Protein AF-A0A832C5Q1-F1 (afdb_monomer_lite)

Radius of gyration: 22.76 Å; chains: 1; bounding box: 58×42×55 Å

Secondary structure (DSSP, 8-state):
--S------PPPP-SS-TT-SS--EEEEE-HHHHHHHHHHHHT--GGGSGGG----EEEEE--TTSSS----GGGT-SEETTEEPPPGGGS-GGGSSS-------TTSPTT----HHHHHH-

Sequence (122 aa):
MGRYRLVDLSVNIVDNPPGSFIQSKITYITHEESARTRGKAWQVSENVFPEGRFAAEEILVVSTHAGTHMDAPWHYGPFSEGKPAKTIDQIPLEWRYGDGVVLDFTHKQAGEVILKEEVEAA

Foldseek 3Di:
DDDDDDDDPWDDQDAQDPPDPWGKHKDKQFQQNCLVVVCVVVVHDLVVDVVSGDDIDIDMDGDQPTTDHDDFQVNVHLDDPNHGTDDPVRDDVVVVDDDDDDQDPVVDDPPDDDDPVSVVVD

Structure (mmCIF, N/CA/C/O backbone):
data_AF-A0A832C5Q1-F1
#
_entry.id   AF-A0A832C5Q1-F1
#
loop_
_atom_site.group_PDB
_atom_site.id
_atom_site.type_symbol
_atom_site.label_atom_id
_atom_site.label_alt_id
_atom_site.label_comp_id
_atom_site.label_asym_id
_atom_site.label_entity_id
_atom_site.label_seq_id
_atom_site.pdbx_PDB_ins_code
_atom_site.Cartn_x
_atom_site.Cartn_y
_atom_site.Cartn_z
_atom_site.occupancy
_atom_site.B_iso_or_equiv
_atom_site.auth_seq_id
_atom_site.auth_comp_id
_atom_site.auth_asym_id
_atom_site.auth_atom_id
_atom_site.pdbx_PDB_model_num
ATOM 1 N N . MET A 1 1 ? -1.373 -32.064 -3.637 1.00 50.91 1 MET A N 1
ATOM 2 C CA . MET A 1 1 ? -1.424 -30.622 -3.974 1.00 50.91 1 MET A CA 1
ATOM 3 C C . MET A 1 1 ? -2.846 -30.142 -3.719 1.00 50.91 1 MET A C 1
ATOM 5 O O . MET A 1 1 ? -3.731 -30.709 -4.330 1.00 50.91 1 MET A O 1
ATOM 9 N N . GLY A 1 2 ? -3.177 -29.223 -2.811 1.00 64.12 2 GLY A N 1
ATOM 10 C CA . GLY A 1 2 ? -2.442 -28.522 -1.749 1.00 64.12 2 GLY A CA 1
ATOM 11 C C . GLY A 1 2 ? -3.467 -28.070 -0.686 1.00 64.12 2 GLY A C 1
ATOM 12 O O . GLY A 1 2 ? -4.616 -27.816 -1.021 1.00 64.12 2 GLY A O 1
ATOM 13 N N . ARG A 1 3 ? -3.083 -28.054 0.597 1.00 86.12 3 ARG A N 1
ATOM 14 C CA . ARG A 1 3 ? -3.980 -27.941 1.772 1.00 86.12 3 ARG A CA 1
ATOM 15 C C . ARG A 1 3 ? -4.615 -26.545 1.969 1.00 86.12 3 ARG A C 1
ATOM 17 O O . ARG A 1 3 ? -5.449 -26.392 2.850 1.00 86.12 3 ARG A O 1
ATOM 24 N N . TYR A 1 4 ? -4.235 -25.555 1.158 1.00 90.62 4 TYR A N 1
ATOM 25 C CA . TYR A 1 4 ? -4.655 -24.156 1.278 1.00 90.62 4 TYR A CA 1
ATOM 26 C C . TYR A 1 4 ? -4.853 -23.514 -0.099 1.00 90.62 4 TYR A C 1
ATOM 28 O O . TYR A 1 4 ? -4.167 -23.875 -1.058 1.00 90.62 4 TYR A O 1
ATOM 36 N N . ARG A 1 5 ? -5.762 -22.534 -0.172 1.00 94.44 5 ARG A N 1
ATOM 37 C CA . ARG A 1 5 ? -5.966 -21.649 -1.327 1.00 94.44 5 ARG A CA 1
ATOM 38 C C . ARG A 1 5 ? -5.476 -20.251 -0.962 1.00 94.44 5 ARG A C 1
ATOM 40 O O . ARG A 1 5 ? -5.942 -19.696 0.027 1.00 94.44 5 ARG A O 1
ATOM 47 N N . LEU A 1 6 ? -4.575 -19.695 -1.766 1.00 94.62 6 LEU A N 1
ATOM 48 C CA . LEU A 1 6 ? -4.163 -18.296 -1.652 1.00 94.62 6 LEU A CA 1
ATOM 49 C C . LEU A 1 6 ? -5.115 -17.428 -2.480 1.00 94.62 6 LEU A C 1
ATOM 51 O O . LEU A 1 6 ? -5.431 -17.777 -3.618 1.00 94.62 6 LEU A O 1
ATOM 55 N N . VAL A 1 7 ? -5.596 -16.337 -1.889 1.00 95.50 7 VAL A N 1
ATOM 56 C CA . VAL A 1 7 ? -6.471 -15.350 -2.533 1.00 95.50 7 VAL A CA 1
ATOM 57 C C . VAL A 1 7 ? -5.790 -13.998 -2.423 1.00 95.50 7 VAL A C 1
ATOM 59 O O . VAL A 1 7 ? -5.413 -13.596 -1.325 1.00 95.50 7 VAL A O 1
ATOM 62 N N . ASP A 1 8 ? -5.624 -13.325 -3.554 1.00 96.69 8 ASP A N 1
ATOM 63 C CA . ASP A 1 8 ? -5.091 -11.970 -3.597 1.00 96.69 8 ASP A CA 1
ATOM 64 C C . ASP A 1 8 ? -6.213 -10.965 -3.298 1.00 96.69 8 ASP A C 1
ATOM 66 O O . ASP A 1 8 ? -7.270 -11.008 -3.929 1.00 96.69 8 ASP A O 1
ATOM 70 N N . LEU A 1 9 ? -5.992 -10.105 -2.303 1.00 96.12 9 LEU A N 1
ATOM 71 C CA . LEU A 1 9 ? -6.908 -9.031 -1.899 1.00 96.12 9 LEU A CA 1
ATOM 72 C C . LEU A 1 9 ? -6.377 -7.644 -2.301 1.00 96.12 9 LEU A C 1
ATOM 74 O O . LEU A 1 9 ? -6.916 -6.622 -1.871 1.00 96.12 9 LEU A O 1
ATOM 78 N N . SER A 1 10 ? -5.291 -7.594 -3.073 1.00 95.69 10 SER A N 1
ATOM 79 C CA . SER A 1 10 ? -4.672 -6.353 -3.518 1.00 95.69 10 SER A CA 1
ATOM 80 C C . SER A 1 10 ? -5.278 -5.835 -4.823 1.00 95.69 10 SER A C 1
ATOM 82 O O . SER A 1 10 ? -5.773 -6.590 -5.660 1.00 95.69 10 SER A O 1
ATOM 84 N N . VAL A 1 11 ? -5.239 -4.514 -4.991 1.00 93.31 11 VAL A N 1
ATOM 85 C CA . VAL A 1 11 ? -5.457 -3.857 -6.283 1.00 93.31 11 VAL A CA 1
ATOM 86 C C . VAL A 1 11 ? -4.118 -3.455 -6.890 1.00 93.31 11 VAL A C 1
ATOM 88 O O . VAL A 1 11 ? -3.165 -3.145 -6.173 1.00 93.31 11 VAL A O 1
ATOM 91 N N . ASN A 1 12 ? -4.061 -3.403 -8.220 1.00 92.62 12 ASN A N 1
ATOM 92 C CA . ASN A 1 12 ? -2.867 -2.958 -8.931 1.00 92.62 12 ASN A CA 1
ATOM 93 C C . ASN A 1 12 ? -2.543 -1.494 -8.604 1.00 92.62 12 ASN A C 1
ATOM 95 O O . ASN A 1 12 ? -3.420 -0.628 -8.633 1.00 92.62 12 ASN A O 1
ATOM 99 N N . ILE A 1 13 ? -1.260 -1.205 -8.388 1.00 92.31 13 ILE A N 1
ATOM 100 C CA . ILE A 1 13 ? -0.750 0.164 -8.466 1.00 92.31 13 ILE A CA 1
ATOM 101 C C . ILE A 1 13 ? -0.707 0.540 -9.946 1.00 92.31 13 ILE A C 1
ATOM 103 O O . ILE A 1 13 ? -0.135 -0.181 -10.761 1.00 92.31 13 ILE A O 1
ATOM 107 N N . VAL A 1 14 ? -1.327 1.664 -10.294 1.00 92.12 14 VAL A N 1
ATOM 108 C CA . VAL A 1 14 ? -1.402 2.160 -11.673 1.00 92.12 14 VAL A CA 1
ATOM 109 C C . VAL A 1 14 ? -0.845 3.573 -11.762 1.00 92.12 14 VAL A C 1
ATOM 111 O O . VAL A 1 14 ? -0.748 4.275 -10.757 1.00 92.12 14 VAL A O 1
ATOM 114 N N . ASP A 1 15 ? -0.464 3.999 -12.960 1.00 92.75 15 ASP A N 1
ATOM 115 C CA . ASP A 1 15 ? -0.029 5.374 -13.196 1.00 92.75 15 ASP A CA 1
ATOM 116 C C . ASP A 1 15 ? -1.240 6.319 -13.155 1.00 92.75 15 ASP A C 1
ATOM 118 O O . ASP A 1 15 ? -2.224 6.092 -13.859 1.00 92.75 15 ASP A O 1
ATOM 122 N N . ASN A 1 16 ? -1.177 7.346 -12.304 1.00 87.56 16 ASN A N 1
ATOM 123 C CA . ASN A 1 16 ? -2.209 8.368 -12.086 1.00 87.56 16 ASN A CA 1
ATOM 124 C C . ASN A 1 16 ? -3.660 7.826 -12.083 1.00 87.56 16 ASN A C 1
ATOM 126 O O . ASN A 1 16 ? -4.437 8.123 -12.998 1.00 87.56 16 ASN A O 1
ATOM 130 N N . PRO A 1 17 ? -4.046 7.025 -11.066 1.00 85.38 17 PRO A N 1
ATOM 131 C CA . PRO A 1 17 ? -5.354 6.375 -11.017 1.00 85.38 17 PRO A CA 1
ATOM 132 C C . PRO A 1 17 ? -6.512 7.388 -11.155 1.00 85.38 17 PRO A C 1
ATOM 134 O O . PRO A 1 17 ? -6.584 8.342 -10.367 1.00 85.38 17 PRO A O 1
ATOM 137 N N . PRO A 1 18 ? -7.446 7.191 -12.112 1.00 84.06 18 PRO A N 1
ATOM 138 C CA . PRO A 1 18 ? -8.567 8.103 -12.326 1.00 84.06 18 PRO A CA 1
ATOM 139 C C . PRO A 1 18 ? -9.436 8.257 -11.075 1.00 84.06 18 PRO A C 1
ATOM 141 O O . PRO A 1 18 ? -9.843 7.271 -10.468 1.00 84.06 18 PRO A O 1
ATOM 144 N N . GLY A 1 19 ? -9.740 9.501 -10.697 1.00 82.31 19 GLY A N 1
ATOM 145 C CA . GLY A 1 19 ? -10.608 9.801 -9.551 1.00 82.31 19 GLY A CA 1
ATOM 146 C C . GLY A 1 19 ? -9.978 9.572 -8.171 1.00 82.31 19 GLY A C 1
ATOM 147 O O . GLY A 1 19 ? -10.637 9.823 -7.166 1.00 82.31 19 GLY A O 1
ATOM 148 N N . SER A 1 20 ? -8.715 9.142 -8.098 1.00 84.38 20 SER A N 1
ATOM 149 C CA . SER A 1 20 ? -7.984 9.024 -6.836 1.00 84.38 20 SER A CA 1
ATOM 150 C C . SER A 1 20 ? -7.408 10.37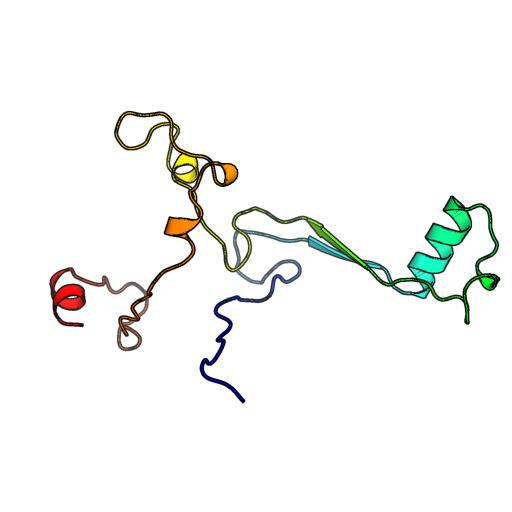2 -6.400 1.00 84.38 20 SER A C 1
ATOM 152 O O . SER A 1 20 ? -6.792 11.087 -7.191 1.00 84.38 20 SER A O 1
ATOM 154 N N . PHE A 1 21 ? -7.515 10.703 -5.114 1.00 84.00 21 PHE A N 1
ATOM 155 C CA . PHE A 1 21 ? -6.771 11.829 -4.532 1.00 84.00 21 PHE A CA 1
ATOM 156 C C . PHE A 1 21 ? -5.278 11.521 -4.358 1.00 84.00 21 PHE A C 1
ATOM 158 O O . PHE A 1 21 ? -4.464 12.431 -4.218 1.00 84.00 21 PHE A O 1
ATOM 165 N N . ILE A 1 22 ? -4.914 10.239 -4.382 1.00 89.56 22 ILE A N 1
ATOM 166 C CA . ILE A 1 22 ? -3.551 9.756 -4.195 1.00 89.56 22 ILE A CA 1
ATOM 167 C C . ILE A 1 22 ? -3.018 9.348 -5.560 1.00 89.56 22 ILE A C 1
ATOM 169 O O . ILE A 1 22 ? -3.447 8.347 -6.137 1.00 89.56 22 ILE A O 1
ATOM 173 N N . GLN A 1 23 ? -2.107 10.163 -6.075 1.00 90.50 23 GLN A N 1
ATOM 174 C CA . GLN A 1 23 ? -1.476 9.950 -7.368 1.00 90.50 23 GLN A CA 1
ATOM 175 C C . GLN A 1 23 ? -0.199 9.117 -7.206 1.00 90.50 23 GLN A C 1
ATOM 177 O O . GLN A 1 23 ? 0.517 9.222 -6.207 1.00 90.50 23 GLN A O 1
ATOM 182 N N . SER A 1 24 ? 0.079 8.298 -8.210 1.00 93.69 24 SER A N 1
ATOM 183 C CA . SER A 1 24 ? 1.272 7.462 -8.332 1.00 93.69 24 SER A CA 1
ATOM 184 C C . SER A 1 24 ? 1.864 7.674 -9.713 1.00 93.69 24 SER A C 1
ATOM 186 O O . SER A 1 24 ? 1.119 7.802 -10.681 1.00 93.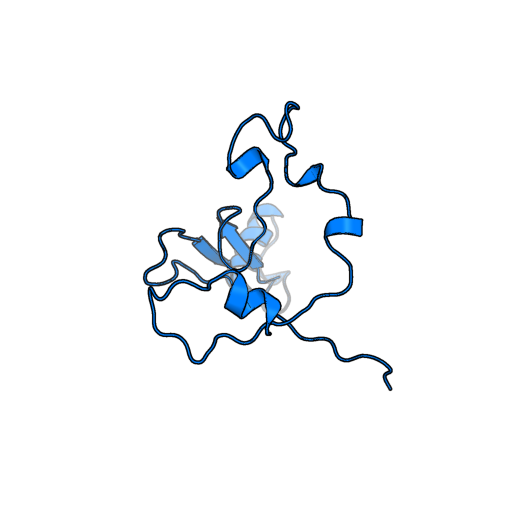69 24 SER A O 1
ATOM 188 N N . LYS A 1 25 ? 3.194 7.707 -9.801 1.00 95.19 25 LYS A N 1
ATOM 189 C CA . LYS A 1 25 ? 3.906 7.802 -11.073 1.00 95.19 25 LYS A CA 1
ATOM 190 C C . LYS A 1 25 ? 4.666 6.517 -11.348 1.00 95.19 25 LYS A C 1
ATOM 192 O O . LYS A 1 25 ? 5.500 6.129 -10.529 1.00 95.19 25 LYS A O 1
ATOM 197 N N . ILE A 1 26 ? 4.437 5.923 -12.514 1.00 96.19 26 ILE A N 1
ATOM 198 C CA . ILE A 1 26 ? 5.207 4.773 -12.999 1.00 96.19 26 ILE A CA 1
ATOM 199 C C . ILE A 1 26 ? 5.996 5.193 -14.236 1.00 96.19 26 ILE A C 1
ATOM 201 O O . ILE A 1 26 ? 5.435 5.649 -15.228 1.00 96.19 26 ILE A O 1
ATOM 205 N N . THR A 1 27 ? 7.320 5.070 -14.172 1.00 96.38 27 THR A N 1
ATOM 206 C CA . THR A 1 27 ? 8.205 5.289 -15.323 1.00 96.38 27 THR A CA 1
ATOM 207 C C . THR A 1 27 ? 8.716 3.944 -15.802 1.00 96.38 27 THR A C 1
ATOM 209 O O . THR A 1 27 ? 9.478 3.295 -15.093 1.00 96.38 27 THR A O 1
ATOM 212 N N . TYR A 1 28 ? 8.299 3.545 -16.998 1.00 96.44 28 TYR A N 1
ATOM 213 C CA . TYR A 1 28 ? 8.736 2.306 -17.630 1.00 96.44 28 TYR A CA 1
ATOM 214 C C . TYR A 1 28 ? 10.042 2.543 -18.386 1.00 96.44 28 TYR A C 1
ATOM 216 O O . TYR A 1 28 ? 10.166 3.532 -19.109 1.00 96.44 28 TYR A O 1
ATOM 224 N N . ILE A 1 29 ? 11.000 1.637 -18.217 1.00 97.25 29 ILE A N 1
ATOM 225 C CA . ILE A 1 29 ? 12.284 1.635 -18.913 1.00 97.25 29 ILE A CA 1
ATOM 226 C C . ILE A 1 29 ? 12.359 0.340 -19.716 1.00 97.25 29 ILE A C 1
ATOM 228 O O . ILE A 1 29 ? 12.379 -0.762 -19.166 1.00 97.25 29 ILE A O 1
ATOM 232 N N . THR A 1 30 ? 12.385 0.476 -21.038 1.00 97.44 30 THR A N 1
ATOM 233 C CA . THR A 1 30 ? 12.405 -0.660 -21.968 1.00 97.44 30 THR A CA 1
ATOM 234 C C . THR A 1 30 ? 13.746 -1.399 -21.970 1.00 97.44 30 THR A C 1
ATOM 236 O O . THR A 1 30 ? 14.758 -0.936 -21.433 1.00 97.44 30 THR A O 1
ATOM 239 N N . HIS A 1 31 ? 13.779 -2.565 -22.616 1.00 96.44 31 HIS A N 1
ATOM 240 C CA . HIS A 1 31 ? 14.999 -3.351 -22.803 1.00 96.44 31 HIS A CA 1
ATOM 241 C C . HIS A 1 31 ? 16.077 -2.591 -23.595 1.00 96.44 31 HIS A C 1
ATOM 243 O O . HIS A 1 31 ? 17.266 -2.687 -23.289 1.00 96.44 31 HIS A O 1
ATOM 249 N N . GLU A 1 32 ? 15.674 -1.826 -24.607 1.00 95.44 32 GLU A N 1
ATOM 250 C CA . GLU A 1 32 ? 16.563 -1.048 -25.468 1.00 95.44 32 GLU A CA 1
ATOM 251 C C . GLU A 1 32 ? 17.055 0.228 -24.763 1.00 95.44 32 GLU A C 1
ATOM 253 O O . GLU A 1 32 ? 18.228 0.600 -24.862 1.00 95.44 32 GLU A O 1
ATOM 258 N N . GLU A 1 33 ? 16.178 0.902 -24.012 1.00 95.50 33 GLU A N 1
ATOM 259 C CA . GLU A 1 33 ? 16.554 2.073 -23.212 1.00 95.50 33 GLU A CA 1
ATOM 260 C C . GLU A 1 33 ? 17.522 1.698 -22.094 1.00 95.50 33 GLU A C 1
ATOM 262 O O . GLU A 1 33 ? 18.542 2.371 -21.924 1.00 95.50 33 GLU A O 1
ATOM 267 N N . SER A 1 34 ? 17.241 0.611 -21.370 1.00 95.19 34 SER A N 1
ATOM 268 C CA . SER A 1 34 ? 18.114 0.117 -20.303 1.00 95.19 34 SER A CA 1
ATOM 269 C C . SER A 1 34 ? 19.473 -0.316 -20.847 1.00 95.19 34 SER A C 1
ATOM 271 O O . SER A 1 34 ? 20.490 0.032 -20.255 1.00 95.19 34 SER A O 1
ATOM 273 N N . ALA A 1 35 ? 19.538 -0.986 -22.004 1.00 95.06 35 ALA A N 1
ATOM 274 C CA . ALA A 1 35 ? 20.808 -1.337 -22.648 1.00 95.06 35 ALA A CA 1
ATOM 275 C C . ALA A 1 35 ? 21.642 -0.090 -22.954 1.00 95.06 35 ALA A C 1
ATOM 277 O O . ALA A 1 35 ? 22.839 -0.032 -22.660 1.00 95.06 35 ALA A O 1
ATOM 278 N N . ARG A 1 36 ? 21.001 0.957 -23.479 1.00 93.25 36 ARG A N 1
ATOM 279 C CA . ARG A 1 36 ? 21.666 2.221 -23.797 1.00 93.25 36 ARG A CA 1
ATOM 280 C C . ARG A 1 36 ? 22.171 2.940 -22.550 1.00 93.25 36 ARG A C 1
ATOM 282 O O . ARG A 1 36 ? 23.308 3.418 -22.535 1.00 93.25 36 ARG A O 1
ATOM 289 N N . THR A 1 37 ? 21.340 3.069 -21.515 1.00 93.62 37 THR A N 1
ATOM 290 C CA . THR A 1 37 ? 21.729 3.754 -20.272 1.00 93.62 37 THR A CA 1
ATOM 291 C C . THR A 1 37 ? 22.813 2.971 -19.540 1.00 93.62 37 THR A C 1
ATOM 293 O O . THR A 1 37 ? 23.794 3.575 -19.095 1.00 93.62 37 THR A O 1
ATOM 296 N N . ARG A 1 38 ? 22.718 1.634 -19.494 1.00 94.44 38 ARG A N 1
ATOM 297 C CA . ARG A 1 38 ? 23.748 0.795 -18.877 1.00 94.44 38 ARG A CA 1
ATOM 298 C C . ARG A 1 38 ? 25.050 0.772 -19.652 1.00 94.44 38 ARG A C 1
ATOM 300 O O . ARG A 1 38 ? 26.097 0.893 -19.022 1.00 94.44 38 ARG A O 1
ATOM 307 N N . GLY A 1 39 ? 24.999 0.678 -20.979 1.00 94.06 39 GLY A N 1
ATOM 308 C CA . GLY A 1 39 ? 26.181 0.757 -21.838 1.00 94.06 39 GLY A CA 1
ATOM 309 C C . GLY A 1 39 ? 26.964 2.044 -21.588 1.00 94.06 39 GLY A C 1
ATOM 310 O O . GLY A 1 39 ? 28.156 1.997 -21.289 1.00 94.06 39 GLY A O 1
ATOM 311 N N . LYS A 1 40 ? 26.268 3.191 -21.555 1.00 93.62 40 LYS A N 1
ATOM 312 C CA . LYS A 1 40 ? 26.867 4.482 -21.174 1.00 93.62 40 LYS A CA 1
ATOM 313 C C . LYS A 1 40 ? 27.483 4.451 -19.774 1.00 93.62 40 LYS A C 1
ATOM 315 O O . LYS A 1 40 ? 28.625 4.869 -19.612 1.00 93.62 40 LYS A O 1
ATOM 320 N N . ALA A 1 41 ? 26.752 3.954 -18.773 1.00 94.12 41 ALA A N 1
ATOM 321 C CA . ALA A 1 41 ? 27.227 3.903 -17.388 1.00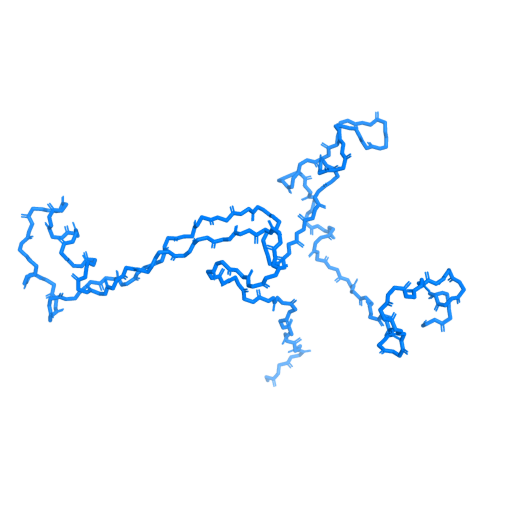 94.12 41 ALA A CA 1
ATOM 322 C C . ALA A 1 41 ? 28.456 2.992 -17.203 1.00 94.12 41 ALA A C 1
ATOM 324 O O . ALA A 1 41 ? 29.314 3.275 -16.371 1.00 94.12 41 ALA A O 1
ATOM 325 N N . TRP A 1 42 ? 28.547 1.910 -17.975 1.00 95.19 42 TRP A N 1
ATOM 326 C CA . TRP A 1 42 ? 29.659 0.957 -17.952 1.00 95.19 42 TRP A CA 1
ATOM 327 C C . TRP A 1 42 ? 30.760 1.252 -18.969 1.00 95.19 42 TRP A C 1
ATOM 329 O O . TRP A 1 42 ? 31.752 0.532 -18.994 1.00 95.19 42 TRP A O 1
ATOM 339 N N . GLN A 1 43 ? 30.613 2.303 -19.779 1.00 9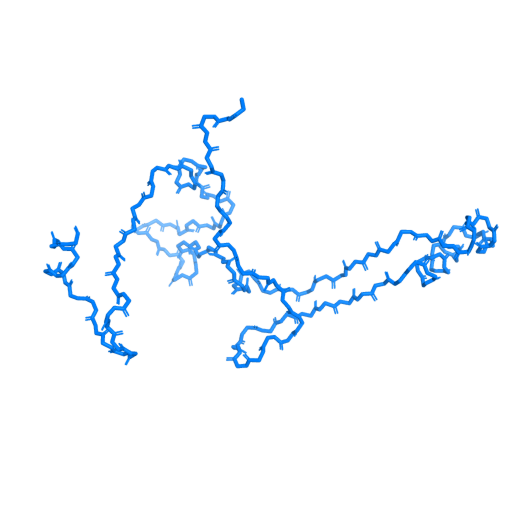5.25 43 GLN A N 1
ATOM 340 C CA . GLN A 1 43 ? 31.546 2.650 -20.856 1.00 95.25 43 GLN A CA 1
ATOM 341 C C . GLN A 1 43 ? 31.763 1.491 -21.847 1.00 95.25 43 GLN A C 1
ATOM 343 O O . GLN A 1 43 ? 32.860 1.280 -22.358 1.00 95.25 43 GLN A O 1
ATOM 348 N N . VAL A 1 44 ? 30.695 0.742 -22.125 1.00 93.06 44 VAL A N 1
ATOM 349 C CA . VAL A 1 44 ? 30.665 -0.343 -23.112 1.00 93.06 44 VAL A CA 1
ATOM 350 C C . VAL A 1 44 ? 29.644 -0.032 -24.196 1.00 93.06 44 VAL A C 1
ATOM 352 O O . VAL A 1 44 ? 28.654 0.665 -23.971 1.00 93.06 44 VAL A O 1
ATOM 355 N N . SER A 1 45 ? 29.890 -0.554 -25.392 1.00 86.25 45 SER A N 1
ATOM 356 C CA . SER A 1 45 ? 28.968 -0.388 -26.511 1.00 86.25 45 SER A CA 1
ATOM 357 C C . SER A 1 45 ? 27.696 -1.207 -26.289 1.00 86.25 45 SER A C 1
ATOM 359 O O . SER A 1 45 ? 27.768 -2.308 -25.757 1.00 86.25 45 SER A O 1
ATOM 361 N N . GLU A 1 46 ? 26.533 -0.720 -26.717 1.00 75.44 46 GLU A N 1
ATOM 362 C CA . GLU A 1 46 ? 25.245 -1.409 -26.501 1.00 75.44 46 GLU A CA 1
ATOM 363 C C . GLU A 1 46 ? 25.169 -2.805 -27.149 1.00 75.44 46 GLU A C 1
ATOM 365 O O . GLU A 1 46 ? 24.468 -3.690 -26.683 1.00 75.44 46 GLU A O 1
ATOM 370 N N . ASN A 1 47 ? 25.977 -3.052 -28.172 1.00 84.19 47 ASN A N 1
ATOM 371 C CA . ASN A 1 47 ? 26.162 -4.337 -28.846 1.00 84.19 47 ASN A CA 1
ATOM 372 C C . ASN A 1 47 ? 26.923 -5.391 -28.017 1.00 84.19 47 ASN A C 1
ATOM 374 O O . ASN A 1 47 ? 27.069 -6.518 -28.485 1.00 84.19 47 ASN A O 1
ATOM 378 N N . VAL A 1 48 ? 27.387 -5.073 -26.799 1.00 92.31 48 VAL A N 1
ATOM 379 C CA . VAL A 1 48 ? 27.774 -6.116 -25.826 1.00 92.31 48 VAL A CA 1
ATOM 380 C C . VAL A 1 48 ? 26.552 -6.796 -25.209 1.00 92.31 48 VAL A C 1
ATOM 382 O O . VAL A 1 48 ? 26.667 -7.897 -24.672 1.00 92.31 48 VAL A O 1
ATOM 385 N N . PHE A 1 49 ? 25.387 -6.150 -25.278 1.00 94.69 49 PHE A N 1
ATOM 386 C CA . PHE A 1 49 ? 24.130 -6.739 -24.859 1.00 94.69 49 PHE A CA 1
ATOM 387 C C . PHE A 1 49 ? 23.580 -7.632 -25.975 1.00 94.69 49 PHE A C 1
ATOM 389 O O . PHE A 1 49 ? 23.524 -7.189 -27.129 1.00 94.69 49 PHE A O 1
ATOM 396 N N . PRO A 1 50 ? 23.161 -8.875 -25.668 1.00 93.69 50 PRO A N 1
ATOM 397 C CA . PRO A 1 50 ? 22.500 -9.738 -26.639 1.00 93.69 50 PRO A CA 1
ATOM 398 C C . PRO A 1 50 ? 21.327 -9.008 -27.295 1.00 93.69 50 PRO A C 1
ATOM 400 O O . PRO A 1 50 ? 20.479 -8.446 -26.608 1.00 93.69 50 PRO A O 1
ATOM 403 N N . GLU A 1 51 ? 21.320 -8.970 -28.629 1.00 93.12 51 GLU A N 1
ATOM 404 C CA . GLU A 1 51 ? 20.296 -8.273 -29.426 1.00 93.12 51 GLU A CA 1
ATOM 405 C C . GLU A 1 51 ? 20.139 -6.771 -29.101 1.00 93.12 51 GLU A C 1
ATOM 407 O O . GLU A 1 51 ? 19.123 -6.170 -29.440 1.00 93.12 51 GLU A O 1
ATOM 412 N N . GLY A 1 52 ? 21.127 -6.145 -28.449 1.00 91.88 52 GLY A N 1
ATOM 413 C CA . GLY A 1 52 ? 21.042 -4.750 -28.006 1.00 91.88 52 GLY A CA 1
ATOM 414 C C . GLY A 1 52 ? 20.053 -4.521 -26.857 1.00 91.88 52 GLY A C 1
ATOM 415 O O . GLY A 1 52 ? 19.566 -3.404 -26.689 1.00 91.88 52 GLY A O 1
ATOM 416 N N . ARG A 1 53 ? 19.731 -5.563 -26.078 1.00 95.69 53 ARG A N 1
ATOM 417 C CA . ARG A 1 53 ? 18.712 -5.537 -25.019 1.00 95.69 53 ARG A CA 1
ATOM 418 C C . ARG A 1 53 ? 19.285 -5.839 -23.643 1.00 95.69 53 ARG A C 1
ATOM 420 O O . ARG A 1 53 ? 20.068 -6.769 -23.467 1.00 95.69 53 ARG A O 1
ATOM 427 N N . PHE A 1 54 ? 18.829 -5.093 -22.644 1.00 94.50 54 PHE A N 1
ATOM 428 C CA . PHE A 1 54 ? 19.150 -5.322 -21.239 1.00 94.50 54 PHE A CA 1
ATOM 429 C C . PHE A 1 54 ? 17.867 -5.438 -20.399 1.00 94.50 54 PHE A C 1
ATOM 431 O O . PHE A 1 54 ? 16.785 -5.639 -20.947 1.00 94.50 54 PHE A O 1
ATOM 438 N N . ALA A 1 55 ? 17.969 -5.425 -19.071 1.00 94.50 55 ALA A N 1
ATOM 439 C CA . ALA A 1 55 ? 16.833 -5.609 -18.174 1.00 94.50 55 ALA A CA 1
ATOM 440 C C . ALA A 1 55 ? 15.845 -4.434 -18.258 1.00 94.50 55 ALA A C 1
ATOM 442 O O . ALA A 1 55 ? 16.207 -3.304 -17.944 1.00 94.50 55 ALA A O 1
ATOM 443 N N . ALA A 1 56 ? 14.597 -4.718 -18.644 1.00 96.31 56 ALA A N 1
ATOM 444 C CA . ALA A 1 56 ? 13.509 -3.764 -18.476 1.00 96.31 56 ALA A CA 1
ATOM 445 C C . ALA A 1 56 ? 13.213 -3.582 -16.984 1.00 96.31 56 ALA A C 1
ATOM 447 O O . ALA A 1 56 ? 13.299 -4.535 -16.204 1.00 96.31 56 ALA A O 1
ATOM 448 N N . GLU A 1 57 ? 12.871 -2.361 -16.600 1.00 95.62 57 GLU A N 1
ATOM 449 C CA . GLU A 1 57 ? 12.588 -2.006 -15.215 1.00 95.62 57 GLU A CA 1
ATOM 450 C C . GLU A 1 57 ? 11.538 -0.901 -15.137 1.00 95.62 57 GLU A C 1
ATOM 452 O O . GLU A 1 57 ? 11.222 -0.229 -16.120 1.00 95.62 57 GLU A O 1
ATOM 457 N N . GLU A 1 58 ? 10.998 -0.712 -13.941 1.00 95.56 58 GLU A N 1
ATOM 458 C CA . GLU A 1 58 ? 10.005 0.310 -13.650 1.00 95.56 58 GLU A CA 1
ATOM 459 C C . GLU A 1 58 ? 10.453 1.105 -12.428 1.00 95.56 58 GLU A C 1
ATOM 461 O O . GLU A 1 58 ? 10.894 0.542 -11.424 1.00 95.56 58 GLU A O 1
ATOM 466 N N . ILE A 1 59 ? 10.320 2.427 -12.502 1.00 95.81 59 ILE A N 1
ATOM 467 C CA . ILE A 1 59 ? 10.539 3.323 -11.368 1.00 95.81 59 ILE A CA 1
ATOM 468 C C . ILE A 1 59 ? 9.182 3.818 -10.894 1.00 95.81 59 ILE A C 1
ATOM 470 O O . ILE A 1 59 ? 8.477 4.527 -11.617 1.00 95.81 59 ILE A O 1
ATOM 474 N N . LEU A 1 60 ? 8.847 3.467 -9.656 1.00 96.19 60 LEU A N 1
ATOM 475 C CA . LEU A 1 60 ? 7.611 3.868 -9.006 1.00 96.19 60 LEU A CA 1
ATOM 476 C C . LEU A 1 60 ? 7.888 5.016 -8.031 1.00 96.19 60 LEU A C 1
ATOM 478 O O . LEU A 1 60 ? 8.750 4.915 -7.158 1.00 96.19 60 LEU A O 1
ATOM 482 N N . VAL A 1 61 ? 7.122 6.098 -8.153 1.00 95.62 61 VAL A N 1
ATOM 483 C CA . VAL A 1 61 ? 7.031 7.164 -7.148 1.00 95.62 61 VAL A CA 1
ATOM 484 C C . VAL A 1 61 ? 5.612 7.148 -6.600 1.00 95.62 61 VAL A C 1
ATOM 486 O O . VAL A 1 61 ? 4.661 7.468 -7.314 1.00 95.62 61 VAL A O 1
ATOM 489 N N . VAL A 1 62 ? 5.468 6.733 -5.344 1.00 95.12 62 VAL A N 1
ATOM 490 C CA . VAL A 1 62 ? 4.169 6.452 -4.721 1.00 95.12 62 VAL A CA 1
ATOM 491 C C . VAL A 1 62 ? 4.096 7.009 -3.304 1.00 95.12 62 VAL A C 1
ATOM 493 O O . VAL A 1 62 ? 5.108 7.137 -2.616 1.00 95.12 62 VAL A O 1
ATOM 496 N N . SER A 1 63 ? 2.877 7.320 -2.866 1.00 94.38 63 SER A N 1
ATOM 497 C CA . SER A 1 63 ? 2.560 7.532 -1.452 1.00 94.38 63 SER A CA 1
ATOM 498 C C . SER A 1 63 ? 2.413 6.188 -0.736 1.00 94.38 63 SER A C 1
ATOM 500 O O . SER A 1 63 ? 1.982 5.209 -1.343 1.00 94.38 63 SER A O 1
ATOM 502 N N . THR A 1 64 ? 2.666 6.153 0.573 1.00 94.69 64 THR A N 1
ATOM 503 C CA . THR A 1 64 ? 2.361 4.991 1.430 1.00 94.69 64 THR A CA 1
ATOM 504 C C . THR A 1 64 ? 0.868 4.671 1.508 1.00 94.69 64 THR A C 1
ATOM 506 O O . THR A 1 64 ? 0.507 3.600 1.975 1.00 94.69 64 THR A O 1
ATOM 509 N N . HIS A 1 65 ? 0.013 5.580 1.036 1.00 94.38 65 HIS A N 1
ATOM 510 C CA . HIS A 1 65 ? -1.439 5.419 0.980 1.00 94.38 65 HIS A CA 1
ATOM 511 C C . HIS A 1 65 ? -1.953 5.036 -0.425 1.00 94.38 65 HIS A C 1
ATOM 513 O O . HIS A 1 65 ? -3.156 5.043 -0.677 1.00 94.38 65 HIS A O 1
ATOM 519 N N . ALA A 1 66 ? -1.065 4.760 -1.389 1.00 93.00 66 ALA A N 1
ATOM 520 C CA . ALA A 1 66 ? -1.470 4.390 -2.745 1.00 93.00 66 ALA A CA 1
ATOM 521 C C . ALA A 1 66 ? -1.935 2.922 -2.820 1.00 93.00 66 ALA A C 1
ATOM 523 O O . ALA A 1 66 ? -1.247 2.028 -2.334 1.00 93.00 66 ALA A O 1
ATOM 524 N N . GLY A 1 67 ? -3.067 2.668 -3.488 1.00 91.69 67 GLY A N 1
ATOM 525 C CA . GLY A 1 67 ? -3.600 1.315 -3.697 1.00 91.69 67 GLY A CA 1
ATOM 526 C C . GLY A 1 67 ? -4.054 0.626 -2.403 1.00 91.69 67 GLY A C 1
ATOM 527 O O . GLY A 1 67 ? -4.497 1.282 -1.458 1.00 91.69 67 GLY A O 1
ATOM 528 N N . THR A 1 68 ? -3.956 -0.706 -2.358 1.00 94.44 68 THR A N 1
ATOM 529 C CA . THR A 1 68 ? -4.157 -1.480 -1.121 1.00 94.44 68 THR A CA 1
ATOM 530 C C . THR A 1 68 ? -2.998 -1.203 -0.163 1.00 94.44 68 THR A C 1
ATOM 532 O O . THR A 1 68 ? -1.855 -1.536 -0.467 1.00 94.44 68 THR A O 1
ATOM 535 N N . HIS A 1 69 ? -3.285 -0.603 0.992 1.00 95.12 69 HIS A N 1
ATOM 536 C CA . HIS A 1 69 ? -2.274 -0.130 1.942 1.00 95.12 69 HIS A CA 1
ATOM 537 C C . HIS A 1 69 ? -2.679 -0.393 3.400 1.00 95.12 69 HIS A C 1
ATOM 539 O O . HIS A 1 69 ? -3.733 -0.964 3.678 1.00 95.12 69 HIS A O 1
ATOM 545 N N . MET A 1 70 ? -1.812 0.006 4.333 1.00 95.56 70 MET A N 1
ATOM 546 C CA . MET A 1 70 ? -2.016 -0.129 5.774 1.00 95.56 70 MET A CA 1
ATOM 547 C C . MET A 1 70 ? -1.663 1.182 6.474 1.00 95.56 70 MET A C 1
ATOM 549 O O . MET A 1 70 ? -0.535 1.661 6.355 1.00 95.56 70 MET A O 1
ATOM 553 N N . ASP A 1 71 ? -2.603 1.710 7.253 1.00 96.56 71 ASP A N 1
ATOM 554 C CA . ASP A 1 71 ? -2.390 2.898 8.075 1.00 96.56 71 ASP A CA 1
ATOM 555 C C . ASP A 1 71 ? -1.910 2.507 9.476 1.00 96.56 71 ASP A C 1
ATOM 557 O O . ASP A 1 71 ? -2.573 1.775 10.211 1.00 96.56 71 ASP A O 1
ATOM 561 N N . ALA A 1 72 ? -0.738 3.009 9.868 1.00 97.00 72 ALA A N 1
ATOM 562 C CA . ALA A 1 72 ? -0.250 2.888 11.240 1.00 97.00 72 ALA A CA 1
ATOM 563 C C . ALA A 1 72 ? -0.908 3.949 12.146 1.00 97.00 72 ALA A C 1
ATOM 565 O O . ALA A 1 72 ? -1.289 5.007 11.647 1.00 97.00 72 ALA A O 1
ATOM 566 N N . PRO A 1 73 ? -0.969 3.762 13.482 1.00 97.12 73 PRO A N 1
ATOM 567 C CA . PRO A 1 73 ? -1.538 4.755 14.401 1.00 97.12 73 PRO A CA 1
ATOM 568 C C . PRO A 1 73 ? -0.969 6.171 14.230 1.00 97.12 73 PRO A C 1
ATOM 570 O O . PRO A 1 73 ? -1.706 7.145 14.362 1.00 97.12 73 PRO A O 1
ATOM 573 N N . TRP A 1 74 ? 0.318 6.283 13.878 1.00 97.69 74 TRP A N 1
ATOM 574 C CA . TRP A 1 74 ? 0.977 7.557 13.575 1.00 97.69 74 TRP A CA 1
ATOM 575 C C . TRP A 1 74 ? 0.273 8.382 12.482 1.00 97.69 74 TRP A C 1
ATOM 577 O O . TRP A 1 74 ? 0.338 9.608 12.514 1.00 97.69 74 TRP A O 1
ATOM 587 N N . HIS A 1 75 ? -0.431 7.737 11.544 1.00 97.38 75 HIS A N 1
ATOM 588 C CA . HIS A 1 75 ? -1.222 8.419 10.516 1.00 97.38 75 HIS A CA 1
ATOM 589 C C . HIS A 1 75 ? -2.299 9.333 11.123 1.00 97.38 75 HIS A C 1
ATOM 591 O O . HIS A 1 75 ? -2.533 10.431 10.623 1.00 97.38 75 HIS A O 1
ATOM 597 N N . TYR A 1 76 ? -2.918 8.902 12.226 1.00 96.94 76 TYR A N 1
ATOM 598 C CA . TYR A 1 76 ? -4.021 9.618 12.868 1.00 96.94 76 TYR A CA 1
ATOM 599 C C . TYR A 1 76 ? -3.558 10.628 13.922 1.00 96.94 76 TYR A C 1
ATOM 601 O O . TYR A 1 76 ? -4.289 11.566 14.241 1.00 96.94 76 TYR A O 1
ATOM 609 N N . GLY A 1 77 ? -2.356 10.463 14.476 1.00 97.62 77 GLY A N 1
ATOM 610 C CA . GLY A 1 77 ? -1.811 11.417 15.431 1.00 97.62 77 GLY A CA 1
ATOM 611 C C . GLY A 1 77 ? -0.506 10.972 16.086 1.00 97.62 77 GLY A C 1
ATOM 612 O O . GLY A 1 77 ? -0.133 9.802 16.020 1.00 97.62 77 GLY A O 1
ATOM 613 N N . PRO A 1 78 ? 0.190 11.898 16.771 1.00 97.56 78 PRO A N 1
ATOM 614 C CA . PRO A 1 78 ? 1.487 11.618 17.385 1.00 97.56 78 PRO A CA 1
ATOM 615 C C . PRO A 1 78 ? 1.403 10.740 18.641 1.00 97.56 78 PRO A C 1
ATOM 617 O O . PRO A 1 78 ? 2.418 10.191 19.069 1.00 97.56 78 PRO A O 1
ATOM 620 N N . PHE A 1 79 ? 0.211 10.595 19.232 1.00 98.00 79 PHE A N 1
ATOM 621 C CA . PHE A 1 79 ? -0.040 9.762 20.405 1.00 98.00 79 PHE A CA 1
ATOM 622 C C . PHE A 1 79 ? -1.203 8.798 20.157 1.00 98.00 79 PHE A C 1
ATOM 624 O O . PHE A 1 79 ? -2.207 9.167 19.554 1.00 98.00 79 PHE A O 1
ATOM 631 N N . SER A 1 80 ? -1.083 7.579 20.672 1.00 97.12 80 SER A N 1
ATOM 632 C CA . SER A 1 80 ? -2.118 6.547 20.681 1.00 97.12 80 SER A CA 1
ATOM 633 C C . SER A 1 80 ? -2.083 5.850 22.041 1.00 97.12 80 SER A C 1
ATOM 635 O O . SER A 1 80 ? -1.004 5.571 22.564 1.00 97.12 80 SER A O 1
ATOM 637 N N . GLU A 1 81 ? -3.247 5.653 22.665 1.00 95.19 81 GLU A N 1
ATOM 638 C CA . GLU A 1 81 ? -3.361 5.052 24.009 1.00 95.19 81 GLU A CA 1
ATOM 639 C C . GLU A 1 81 ? -2.486 5.744 25.083 1.00 95.19 81 GLU A C 1
ATOM 641 O O . GLU A 1 81 ? -1.930 5.108 25.979 1.00 95.19 81 GLU A O 1
ATOM 646 N N . GLY A 1 82 ? -2.313 7.068 24.980 1.00 96.94 82 GLY A N 1
ATOM 647 C CA . GLY A 1 82 ? -1.486 7.853 25.907 1.00 96.94 82 GLY A CA 1
ATOM 648 C C . GLY A 1 82 ? 0.031 7.670 25.746 1.00 96.94 82 GLY A C 1
ATOM 649 O O . GLY A 1 82 ? 0.794 8.153 26.580 1.00 96.94 82 GLY A O 1
ATOM 650 N N . LYS A 1 83 ? 0.487 6.992 24.688 1.00 97.25 83 LYS A N 1
ATOM 651 C CA . LYS A 1 83 ? 1.905 6.766 24.359 1.00 97.25 83 LYS A CA 1
ATOM 652 C C . LYS A 1 83 ? 2.219 7.318 22.966 1.00 97.25 83 LYS A C 1
ATOM 654 O O . LYS A 1 83 ? 1.286 7.535 22.198 1.00 97.25 83 LYS A O 1
ATOM 659 N N . PRO A 1 84 ? 3.496 7.549 22.607 1.00 98.12 84 PRO A N 1
ATOM 660 C CA . PRO A 1 84 ? 3.857 7.869 21.228 1.00 98.12 84 PRO A CA 1
ATOM 661 C C . PRO A 1 84 ? 3.275 6.836 20.256 1.00 98.12 84 PRO A C 1
ATOM 663 O O . PRO A 1 84 ? 3.385 5.629 20.489 1.00 98.12 84 PRO A O 1
ATOM 666 N N . ALA A 1 85 ? 2.615 7.310 19.202 1.00 98.12 85 ALA A N 1
ATOM 667 C CA . ALA A 1 85 ? 1.973 6.445 18.226 1.00 98.12 85 ALA A CA 1
ATOM 668 C C . ALA A 1 85 ? 3.020 5.675 17.412 1.00 98.12 85 ALA A C 1
ATOM 670 O O . ALA A 1 85 ? 4.045 6.228 17.014 1.00 98.12 85 ALA A O 1
ATOM 671 N N . LYS A 1 86 ? 2.746 4.392 17.156 1.00 97.69 86 LYS A N 1
ATOM 672 C CA . LYS A 1 86 ? 3.651 3.531 16.390 1.00 97.69 86 LYS A CA 1
ATOM 673 C C . LYS A 1 8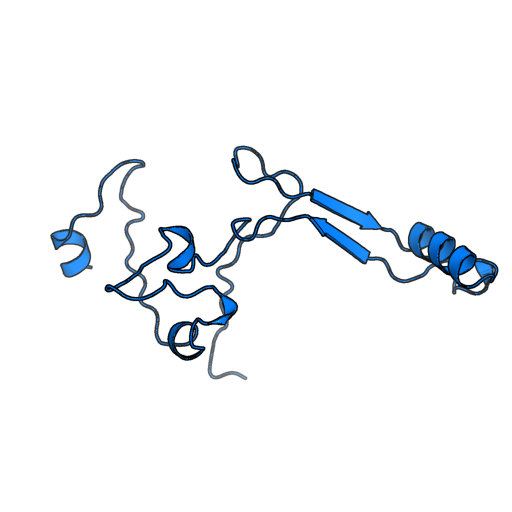6 ? 3.683 3.943 14.918 1.00 97.69 86 LYS A C 1
ATOM 675 O O . LYS A 1 86 ? 2.624 4.118 14.307 1.00 97.69 86 LYS A O 1
ATOM 680 N N . THR A 1 87 ? 4.881 4.032 14.347 1.00 97.62 87 THR A N 1
ATOM 681 C CA . THR A 1 87 ? 5.093 4.074 12.892 1.00 97.62 87 THR A CA 1
ATOM 682 C C . THR A 1 87 ? 4.988 2.666 12.296 1.00 97.62 87 THR A C 1
ATOM 684 O O . THR A 1 87 ? 4.991 1.671 13.024 1.00 97.62 87 THR A O 1
ATOM 687 N N . ILE A 1 88 ? 4.850 2.555 10.969 1.00 96.88 88 ILE A N 1
ATOM 688 C CA . ILE A 1 88 ? 4.562 1.271 10.302 1.00 96.88 88 ILE A CA 1
ATOM 689 C C . ILE A 1 88 ? 5.646 0.204 10.540 1.00 96.88 88 ILE A C 1
ATOM 691 O O . ILE A 1 88 ? 5.336 -0.976 10.686 1.00 96.88 88 ILE A O 1
ATOM 695 N N . ASP A 1 89 ? 6.907 0.616 10.660 1.00 96.88 89 ASP A N 1
ATOM 696 C CA . ASP A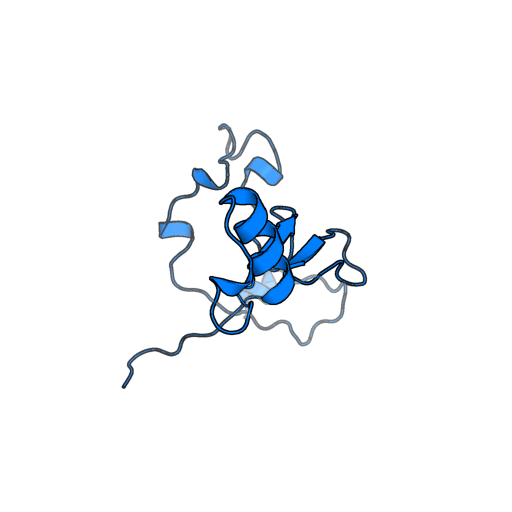 1 89 ? 8.066 -0.237 10.951 1.00 96.88 89 ASP A CA 1
ATOM 697 C C . ASP A 1 89 ? 8.086 -0.775 12.393 1.00 96.88 89 ASP A C 1
ATOM 699 O O . ASP A 1 89 ? 8.785 -1.743 12.684 1.00 96.88 89 ASP A O 1
ATOM 703 N N . GLN A 1 90 ? 7.280 -0.196 13.287 1.00 97.12 90 GLN A N 1
ATOM 704 C CA . GLN A 1 90 ? 7.142 -0.606 14.687 1.00 97.12 90 GLN A CA 1
ATOM 705 C C . GLN A 1 90 ? 5.932 -1.527 14.920 1.00 97.12 90 GLN A C 1
ATOM 707 O O . GLN A 1 90 ? 5.703 -1.981 16.048 1.00 97.12 90 GLN A O 1
ATOM 712 N N . ILE A 1 91 ? 5.124 -1.785 13.884 1.00 96.50 91 ILE A N 1
ATOM 713 C CA . ILE A 1 91 ? 3.952 -2.657 13.985 1.00 96.50 91 ILE A CA 1
ATOM 714 C C . ILE A 1 91 ? 4.401 -4.126 14.067 1.00 96.50 91 ILE A C 1
ATOM 716 O O . ILE A 1 91 ? 5.095 -4.618 13.167 1.00 96.50 91 ILE A O 1
ATOM 720 N N . PRO A 1 92 ? 3.999 -4.858 15.123 1.00 95.31 92 PRO A N 1
ATOM 721 C CA . PRO A 1 92 ? 4.369 -6.259 15.284 1.00 95.31 92 PRO A CA 1
ATOM 722 C C . PRO A 1 92 ? 3.861 -7.132 14.124 1.00 95.31 92 PRO A C 1
ATOM 724 O O . PRO A 1 92 ? 2.861 -6.826 13.469 1.00 95.31 92 PRO A O 1
ATOM 727 N N . LEU A 1 93 ? 4.572 -8.219 13.822 1.00 93.94 93 LEU A N 1
ATOM 728 C CA . LEU A 1 93 ? 4.224 -9.095 12.696 1.00 93.94 93 LEU A CA 1
ATOM 729 C C . LEU A 1 93 ? 2.952 -9.900 12.973 1.00 93.94 93 LEU A C 1
ATOM 731 O O . LEU A 1 93 ? 2.148 -10.096 12.069 1.00 93.94 93 LEU A O 1
ATOM 735 N N . GLU A 1 94 ? 2.738 -10.303 14.221 1.00 95.00 94 GLU A N 1
ATOM 736 C CA . GLU A 1 94 ? 1.563 -11.052 14.663 1.00 95.00 94 GLU A CA 1
ATOM 737 C C . GLU A 1 94 ? 0.245 -10.285 14.476 1.00 95.00 94 GLU A C 1
ATOM 739 O O . GLU A 1 94 ? -0.807 -10.902 14.385 1.00 95.00 94 GLU A O 1
ATOM 744 N N . TRP A 1 95 ? 0.280 -8.952 14.349 1.00 93.31 95 TRP A N 1
ATOM 745 C CA . TRP A 1 95 ? -0.909 -8.162 13.992 1.00 93.31 95 TRP A CA 1
ATOM 746 C C . TRP A 1 95 ? -1.242 -8.225 12.496 1.00 93.31 95 TRP A C 1
ATOM 748 O O . TRP A 1 95 ? -2.334 -7.844 12.092 1.00 93.31 95 TRP A O 1
ATOM 758 N N . ARG A 1 96 ? -0.297 -8.671 11.661 1.00 92.38 96 ARG A N 1
ATOM 759 C CA . ARG A 1 96 ? -0.383 -8.668 10.191 1.00 92.38 96 ARG A CA 1
ATOM 760 C C . ARG A 1 96 ? -0.553 -10.069 9.603 1.00 92.38 96 ARG A C 1
ATOM 762 O O . ARG A 1 96 ? -0.615 -10.217 8.386 1.00 92.38 96 ARG A O 1
ATOM 769 N N . TYR A 1 97 ? -0.600 -11.091 10.455 1.00 94.69 97 TYR A N 1
ATOM 770 C CA . TYR A 1 97 ? -0.783 -12.482 10.064 1.00 94.69 97 TYR A CA 1
ATOM 771 C C . TYR A 1 97 ? -1.617 -13.215 11.117 1.00 94.69 97 TYR A C 1
ATOM 773 O O . TYR A 1 97 ? -1.135 -13.513 12.208 1.00 94.69 97 TYR A O 1
ATOM 781 N N . GLY A 1 98 ? -2.867 -13.509 10.774 1.00 93.56 98 GLY A N 1
ATOM 782 C CA . GLY A 1 98 ? -3.826 -14.171 11.651 1.00 93.56 98 GLY A CA 1
ATOM 783 C C . GLY A 1 98 ? -5.126 -14.481 10.917 1.00 93.56 98 GLY A C 1
ATOM 784 O O . GLY A 1 98 ? -5.233 -14.257 9.709 1.00 93.56 98 GLY A O 1
ATOM 785 N N . ASP A 1 99 ? -6.103 -15.002 11.652 1.00 95.50 99 ASP A N 1
ATOM 786 C CA . ASP A 1 99 ? -7.421 -15.305 11.102 1.00 95.50 99 ASP A CA 1
ATOM 787 C C . ASP A 1 99 ? -8.174 -14.011 10.762 1.00 95.50 99 ASP A C 1
ATOM 789 O O . ASP A 1 99 ? -8.229 -13.074 11.559 1.00 95.50 99 ASP A O 1
ATOM 793 N N . GLY A 1 100 ? -8.761 -13.969 9.567 1.00 93.38 100 GLY A N 1
ATOM 794 C CA . GLY A 1 100 ? -9.636 -12.888 9.121 1.00 93.38 100 GLY A CA 1
ATOM 795 C C . GLY A 1 100 ? -11.090 -13.346 9.063 1.00 93.38 100 GLY A C 1
ATOM 796 O O . GLY A 1 100 ? -11.370 -14.517 8.805 1.00 93.38 100 GLY A O 1
ATOM 797 N N . VAL A 1 101 ? -12.018 -12.411 9.257 1.00 95.62 101 VAL A N 1
ATOM 798 C CA . VAL A 1 101 ? -13.459 -12.619 9.052 1.00 95.62 101 VAL A CA 1
ATOM 799 C C . VAL A 1 101 ? -13.950 -11.723 7.919 1.00 95.62 101 VAL A C 1
ATOM 801 O O . VAL A 1 101 ? -13.439 -10.620 7.732 1.00 95.62 101 VAL A O 1
ATOM 804 N N . VAL A 1 102 ? -14.932 -12.199 7.154 1.00 96.56 102 VAL A N 1
ATOM 805 C CA . VAL A 1 102 ? -15.588 -11.425 6.093 1.00 96.56 102 VAL A CA 1
ATOM 806 C C . VAL A 1 102 ? -17.037 -11.221 6.503 1.00 96.56 102 VAL A C 1
ATOM 808 O O . VAL A 1 102 ? -17.784 -12.190 6.585 1.00 96.56 102 VAL A O 1
ATOM 811 N N . LEU A 1 103 ? -17.414 -9.968 6.751 1.00 97.50 103 LEU A N 1
ATOM 812 C CA . LEU A 1 103 ? -18.802 -9.569 6.966 1.00 97.50 103 LEU A CA 1
ATOM 813 C C . LEU A 1 103 ? -19.326 -8.969 5.658 1.00 97.50 103 LEU A C 1
ATOM 815 O O . LEU A 1 103 ? -18.770 -7.986 5.161 1.00 97.50 103 LEU A O 1
ATOM 819 N N . ASP A 1 104 ? -20.346 -9.587 5.065 1.00 97.19 104 ASP A N 1
ATOM 820 C CA . ASP A 1 104 ? -20.854 -9.207 3.745 1.00 97.19 104 ASP A CA 1
ATOM 821 C C . ASP A 1 104 ? -21.974 -8.158 3.840 1.00 97.19 104 ASP A C 1
ATOM 823 O O . ASP A 1 104 ? -23.132 -8.462 4.127 1.00 97.19 104 ASP A O 1
ATOM 827 N N . PHE A 1 105 ? -21.625 -6.907 3.532 1.00 97.19 105 PHE A N 1
ATOM 828 C CA . PHE A 1 105 ? -22.559 -5.779 3.457 1.00 97.19 105 PHE A CA 1
ATOM 829 C C . PHE A 1 105 ? -22.816 -5.301 2.019 1.00 97.19 105 PHE A C 1
ATOM 831 O O . PHE A 1 105 ? -23.246 -4.168 1.812 1.00 97.19 105 PHE A O 1
ATOM 838 N N . THR A 1 106 ? -22.583 -6.143 1.005 1.00 96.75 106 THR A N 1
ATOM 839 C CA . THR A 1 106 ? -22.745 -5.769 -0.419 1.00 96.75 106 THR A CA 1
ATOM 840 C C . THR A 1 106 ? -24.173 -5.373 -0.815 1.00 96.75 106 THR A C 1
ATOM 842 O O . THR A 1 106 ? -24.379 -4.781 -1.871 1.00 96.75 106 THR A O 1
ATOM 845 N N . HIS A 1 107 ? -25.161 -5.659 0.035 1.00 96.12 107 HIS A N 1
ATOM 846 C CA . HIS A 1 107 ? -26.557 -5.261 -0.137 1.00 96.12 107 HIS A CA 1
ATOM 847 C C . HIS A 1 107 ? -26.843 -3.788 0.222 1.00 96.12 107 HIS A C 1
ATOM 849 O O . HIS A 1 107 ? -27.917 -3.292 -0.121 1.00 96.12 107 HIS A O 1
ATOM 855 N N . LYS A 1 108 ? -25.924 -3.092 0.911 1.00 97.19 108 LYS A N 1
ATOM 856 C CA . LYS A 1 108 ? -26.081 -1.683 1.315 1.00 97.19 108 LYS A CA 1
ATOM 857 C C . LYS A 1 108 ? -25.707 -0.723 0.181 1.00 97.19 108 LYS A C 1
ATOM 859 O O . LYS A 1 108 ? -24.857 -1.020 -0.658 1.00 97.19 108 LYS A O 1
ATOM 864 N N . GLN A 1 109 ? -26.331 0.450 0.158 1.00 97.62 109 GLN A N 1
ATOM 865 C CA . GLN A 1 109 ? -26.057 1.512 -0.813 1.00 97.62 109 GLN A CA 1
ATOM 866 C C . GLN A 1 109 ? -24.903 2.422 -0.370 1.00 97.62 109 GLN A C 1
ATOM 868 O O . GLN A 1 109 ? -24.543 2.504 0.804 1.00 97.62 109 GLN A O 1
ATOM 873 N N . ALA A 1 110 ? -24.326 3.155 -1.326 1.00 95.38 110 ALA A N 1
ATOM 874 C CA . ALA A 1 110 ? -23.265 4.117 -1.045 1.00 95.38 110 ALA A CA 1
ATOM 875 C C . ALA A 1 110 ? -23.734 5.193 -0.047 1.00 95.38 110 ALA A C 1
ATOM 877 O O . ALA A 1 110 ? -24.747 5.855 -0.264 1.00 95.38 110 ALA A O 1
ATOM 878 N N . GLY A 1 111 ? -22.964 5.384 1.027 1.00 95.88 111 GLY A N 1
ATOM 879 C CA . GLY A 1 111 ? -23.276 6.338 2.095 1.00 95.88 111 GLY A CA 1
ATOM 880 C C . GLY A 1 111 ? -24.184 5.790 3.200 1.00 95.88 111 GLY A C 1
ATOM 881 O O . GLY A 1 111 ? -24.369 6.477 4.204 1.00 95.88 111 GLY A O 1
ATOM 882 N N . GLU A 1 112 ? -24.713 4.569 3.069 1.00 97.69 112 GLU A N 1
ATOM 883 C CA . GLU A 1 112 ? -25.410 3.913 4.176 1.00 97.69 112 GLU A CA 1
ATOM 884 C C . GLU A 1 112 ? -24.421 3.501 5.271 1.00 97.69 112 GLU A C 1
ATOM 886 O O . GLU A 1 112 ? -23.365 2.923 5.012 1.00 97.69 112 GLU A O 1
ATOM 891 N N . VAL A 1 113 ? -24.776 3.802 6.519 1.00 97.19 113 VAL A N 1
ATOM 892 C CA . VAL A 1 113 ? -23.964 3.462 7.690 1.00 97.19 113 VAL A CA 1
ATOM 893 C C . VAL A 1 113 ? -24.139 1.980 8.015 1.00 97.19 113 VAL A C 1
ATOM 895 O O . VAL A 1 113 ? -25.260 1.479 8.024 1.00 97.19 113 VAL A O 1
ATOM 898 N N . ILE A 1 114 ? -23.033 1.295 8.310 1.00 97.69 114 ILE A N 1
ATOM 899 C CA . ILE A 1 114 ? -23.038 -0.042 8.914 1.00 97.69 114 ILE A CA 1
ATOM 900 C C . ILE A 1 114 ? -23.187 0.139 10.427 1.00 97.69 114 ILE A C 1
ATOM 902 O O . ILE A 1 114 ? -22.310 0.719 11.074 1.00 97.69 114 ILE A O 1
ATOM 906 N N . LEU A 1 115 ? -24.314 -0.304 10.981 1.00 97.50 115 LEU A N 1
ATOM 907 C CA . LEU A 1 115 ? -24.620 -0.162 12.403 1.00 97.50 115 LEU A CA 1
ATOM 908 C C . LEU A 1 115 ? -24.006 -1.291 13.235 1.00 97.50 115 LEU A C 1
ATOM 910 O O . LEU A 1 115 ? -23.721 -2.381 12.740 1.00 97.50 115 LEU A O 1
ATOM 914 N N . LYS A 1 116 ? -23.848 -1.037 14.537 1.00 97.81 116 LYS A N 1
ATOM 915 C CA . LYS A 1 116 ? -23.321 -2.019 15.491 1.00 97.81 116 LYS A CA 1
ATOM 916 C C . LYS A 1 116 ? -24.146 -3.309 15.472 1.00 97.81 116 LYS A C 1
ATOM 918 O O . LYS A 1 116 ? -23.576 -4.393 15.431 1.00 97.81 116 LYS A O 1
ATOM 923 N N . GLU A 1 117 ? -25.468 -3.184 15.479 1.00 97.94 117 GLU A N 1
ATOM 924 C CA . GLU A 1 117 ? -26.393 -4.317 15.520 1.00 97.94 117 GLU A CA 1
ATOM 925 C C . GLU A 1 117 ? -26.290 -5.175 14.251 1.00 97.94 117 GLU A C 1
ATOM 927 O O . GLU A 1 117 ? -26.464 -6.388 14.310 1.00 97.94 117 GLU A O 1
ATOM 932 N N . GLU A 1 118 ? -25.967 -4.562 13.107 1.00 97.38 118 GLU A N 1
ATOM 933 C CA . GLU A 1 118 ? -25.753 -5.271 11.841 1.00 97.38 118 GLU A CA 1
ATOM 934 C C . GLU A 1 118 ? -24.425 -6.032 11.837 1.00 97.38 118 GLU A C 1
ATOM 936 O O . GLU A 1 118 ? -24.357 -7.133 11.303 1.00 97.38 118 GLU A O 1
ATOM 941 N N . VAL A 1 119 ? -23.382 -5.476 12.464 1.00 97.56 119 VAL A N 1
ATOM 942 C CA . VAL A 1 119 ? -22.096 -6.166 12.666 1.00 97.56 119 VAL A CA 1
ATOM 943 C C . VAL A 1 119 ? -22.250 -7.348 13.619 1.00 97.56 119 VAL A C 1
ATOM 945 O O . VAL A 1 119 ? -21.692 -8.407 13.360 1.00 97.56 119 VAL A O 1
ATOM 948 N N . GLU A 1 120 ? -23.004 -7.188 14.710 1.00 97.06 120 GLU A N 1
ATOM 949 C CA . GLU A 1 120 ? -23.249 -8.262 15.685 1.00 97.06 120 GLU A CA 1
ATOM 950 C C . GLU A 1 120 ? -24.119 -9.400 15.121 1.00 97.06 120 GLU A C 1
ATOM 952 O O . GLU A 1 120 ? -24.047 -10.521 15.623 1.00 97.06 120 GLU A O 1
ATOM 957 N N . ALA A 1 121 ? -24.938 -9.122 14.102 1.00 95.38 121 ALA A N 1
ATOM 958 C CA . ALA A 1 121 ? -25.818 -10.098 13.459 1.00 95.38 121 ALA A CA 1
ATOM 959 C C . ALA A 1 121 ? -25.201 -10.817 12.242 1.00 95.38 121 ALA A C 1
ATOM 961 O O . ALA A 1 121 ? -25.829 -11.748 11.730 1.00 95.38 121 ALA A O 1
ATOM 962 N N . ALA A 1 122 ? -24.040 -10.359 11.762 1.00 91.88 122 ALA A N 1
ATOM 963 C CA . ALA A 1 122 ? -23.375 -10.856 10.555 1.00 91.88 122 ALA A CA 1
ATOM 964 C C . ALA A 1 122 ? -22.598 -12.169 10.760 1.00 91.88 122 ALA A C 1
ATOM 966 O O . ALA A 1 122 ? -22.181 -12.472 11.902 1.00 91.88 122 ALA A O 1
#

pLDDT: mean 93.84, std 6.05, range [50.91, 98.12]